Protein 5XC5 (pdb70)

Radius of gyration: 14.69 Å; Cα contacts (8 Å, |Δi|>4): 337; chains: 1; bounding box: 32×35×38 Å

CATH classification: 3.40.50.300

Nearest PDB structures (foldseek):
  5xc5-assembly1_A  TM=1.006E+00  e=1.586E-37  Acanthamoeba polyphaga mimivirus
  5xc3-assembly1_A  TM=9.331E-01  e=1.047E-28  Acanthamoeba polyphaga mimivirus
  6s5f-assembly1_A  TM=9.141E-01  e=2.009E-15  Homo sapiens
  3bc1-assembly2_E  TM=8.758E-01  e=2.737E-16  Mus musculus
  7opq-assembly1_B  TM=8.634E-01  e=1.883E-16  Homo sapiens

Foldseek 3Di:
DAEEEEEFAWPLCLVLLVVLVVDPDADDPDDFAAAWDWDWDWDQAPVRDIDIYIYTYHGRYPVRVVRVLVRLEPHQEYEYGGEQLDVVRVVCSVVVLVSSVVRYDRHQAYEYEHEPPVPPPVNGPDDPVRVVVVCVPRVHHYAYYYSRDSVRSVVVVNVVRNRVVVD

Structure (mmCIF, N/CA/C/O backbone):
data_5XC5
#
_entry.id   5XC5
#
_cell.length_a   32.924
_cell.length_b   53.724
_cell.length_c   96.482
_cell.angle_alpha   90.00
_cell.angle_beta   90.00
_cell.angle_gamma   90.00
#
_symmetry.space_group_name_H-M   'P 21 21 21'
#
loop_
_entity.id
_entity.type
_entity.pdbx_description
1 polymer 'Probable Rab-related GTPase'
2 non-polymer "GUANOSINE-5'-TRIPHOSPHATE"
3 non-polymer 'MAGNESIUM ION'
4 non-polymer 'ACETATE ION'
5 water water
#
loop_
_atom_site.group_PDB
_atom_site.id
_atom_site.type_symbol
_atom_site.label_atom_id
_atom_site.label_alt_id
_atom_site.label_comp_id
_atom_site.label_asym_id
_atom_site.label_entity_id
_atom_site.label_seq_id
_atom_site.pdbx_PDB_ins_code
_atom_site.Cartn_x
_atom_site.Cartn_y
_atom_site.Cartn_z
_atom_site.occupancy
_atom_site.B_iso_or_equiv
_atom_site.auth_seq_id
_atom_site.auth_comp_id
_atom_site.auth_asym_id
_atom_site.auth_atom_id
_atom_site.pdbx_PDB_model_num
ATOM 1 N N . GLY A 1 5 ? 34.131 2.575 -3.316 1.00 22.24 5 GLY A N 1
ATOM 2 C CA . GLY A 1 5 ? 34.713 3.378 -2.251 1.00 19.70 5 GLY A CA 1
ATOM 3 C C . GLY A 1 5 ? 34.748 2.697 -0.893 1.00 17.03 5 GLY A C 1
ATOM 4 O O . GLY A 1 5 ? 34.295 1.565 -0.729 1.00 19.12 5 GLY A O 1
ATOM 5 N N . TYR A 1 6 ? 35.277 3.401 0.103 1.00 14.58 6 TYR A N 1
ATOM 6 C CA . TYR A 1 6 ? 35.458 2.857 1.441 1.00 13.33 6 TYR A CA 1
ATOM 7 C C . TYR A 1 6 ? 34.746 3.757 2.438 1.00 13.29 6 TYR A C 1
ATOM 8 O O . TYR A 1 6 ? 35.139 4.912 2.620 1.00 12.40 6 TYR A O 1
ATOM 17 N N . LYS A 1 7 ? 33.714 3.225 3.096 1.00 12.44 7 LYS A N 1
ATOM 18 C CA . LYS A 1 7 ? 32.923 4.023 4.027 1.00 12.32 7 LYS A CA 1
ATOM 19 C C . LYS A 1 7 ? 33.666 4.199 5.348 1.00 11.13 7 LYS A C 1
ATOM 20 O O . LYS A 1 7 ? 33.971 3.222 6.036 1.00 12.30 7 LYS A O 1
ATOM 26 N N . ILE A 1 8 ? 33.959 5.449 5.685 1.00 10.21 8 ILE A N 1
ATOM 27 C CA . ILE A 1 8 ? 34.615 5.830 6.930 1.00 10.94 8 ILE A CA 1
ATOM 28 C C . ILE A 1 8 ? 33.658 6.743 7.678 1.00 11.30 8 ILE A C 1
ATOM 29 O O . ILE A 1 8 ? 33.148 7.710 7.101 1.00 11.66 8 ILE A O 1
ATOM 34 N N . ILE A 1 9 ? 33.425 6.459 8.960 1.00 9.66 9 ILE A N 1
ATOM 35 C CA . ILE A 1 9 ? 32.628 7.358 9.794 1.00 11.39 9 ILE A CA 1
ATOM 36 C C . ILE A 1 9 ? 33.482 7.917 10.926 1.00 9.97 9 ILE A C 1
ATOM 37 O O . ILE A 1 9 ? 34.388 7.248 11.438 1.00 12.16 9 ILE A O 1
ATOM 42 N N . LEU A 1 10 ? 33.171 9.147 11.331 1.00 8.84 10 LEU A N 1
ATOM 43 C CA . LEU A 1 10 ? 33.731 9.749 12.536 1.00 9.22 10 LEU A CA 1
ATOM 44 C C . LEU A 1 10 ? 32.623 9.821 13.569 1.00 9.42 10 LEU A C 1
ATOM 45 O O . LEU A 1 10 ? 31.557 10.395 13.301 1.00 9.85 10 LEU A O 1
ATOM 50 N N . ILE A 1 11 ? 32.873 9.231 14.740 1.00 8.91 11 ILE A N 1
ATOM 51 C CA . ILE A 1 11 ? 31.943 9.267 15.860 1.00 8.52 11 ILE A CA 1
ATOM 52 C C . ILE A 1 11 ? 32.702 9.687 17.113 1.00 9.00 11 ILE A C 1
ATOM 53 O O . ILE A 1 11 ? 33.929 9.587 17.182 1.00 9.47 11 ILE A O 1
ATOM 58 N N . GLY A 1 12 ? 31.965 10.183 18.090 1.00 7.94 12 GLY A N 1
ATOM 59 C CA . GLY A 1 12 ? 32.545 10.701 19.316 1.00 9.39 12 GLY A CA 1
ATOM 60 C C . GLY A 1 12 ? 31.667 11.799 19.872 1.00 9.13 12 GLY A C 1
ATOM 61 O O . GLY A 1 12 ? 30.778 12.319 19.206 1.00 8.80 12 GLY A O 1
ATOM 62 N N . SER A 1 13 ? 31.913 12.135 21.138 1.00 9.07 13 SER A N 1
ATOM 63 C CA . SER A 1 13 ? 31.013 13.037 21.835 1.00 9.94 13 SER A CA 1
ATOM 64 C C . SER A 1 13 ? 31.136 14.459 21.292 1.00 9.46 13 SER A C 1
ATOM 65 O O . SER A 1 13 ? 32.055 14.794 20.547 1.00 9.45 13 SER A O 1
ATOM 68 N N . SER A 1 14 ? 30.167 15.296 21.649 1.00 9.94 14 SER A N 1
ATOM 69 C CA . SER A 1 14 ? 30.112 16.629 21.063 1.00 11.13 14 SER A CA 1
ATOM 70 C C . SER A 1 14 ? 31.304 17.472 21.505 1.00 10.83 14 SER A C 1
ATOM 71 O O . SER A 1 14 ? 31.725 17.422 22.663 1.00 12.20 14 SER A O 1
ATOM 74 N N . GLY A 1 15 ? 31.865 18.222 20.562 1.00 10.69 15 GLY A N 1
ATOM 75 C CA . GLY A 1 15 ? 32.916 19.165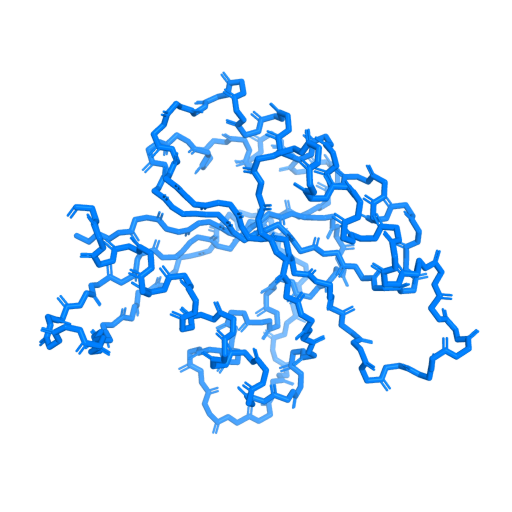 20.858 1.00 11.00 15 GLY A CA 1
ATOM 76 C C . GLY A 1 15 ? 34.322 18.619 20.787 1.00 12.54 15 GLY A C 1
ATOM 77 O O . GLY A 1 15 ? 35.267 19.387 20.981 1.00 12.94 15 GLY A O 1
ATOM 78 N N . VAL A 1 16 ? 34.494 17.329 20.485 1.00 9.83 16 VAL A N 1
ATOM 79 C CA . VAL A 1 16 ? 35.825 16.719 20.526 1.00 9.93 16 VAL A CA 1
ATOM 80 C C . VAL A 1 16 ? 36.684 17.083 19.323 1.00 10.75 16 VAL A C 1
ATOM 81 O O . VAL A 1 16 ? 37.903 16.853 19.364 1.00 10.28 16 VAL A O 1
ATOM 85 N N . GLY A 1 17 ? 36.088 17.623 18.263 1.00 9.87 17 GLY A N 1
ATOM 86 C CA . GLY A 1 17 ? 36.804 18.029 17.079 1.00 9.16 17 GLY A CA 1
ATOM 87 C C . GLY A 1 17 ? 36.650 17.151 15.834 1.00 9.12 17 GLY A C 1
ATOM 88 O O . GLY A 1 17 ? 37.476 17.267 14.926 1.00 8.95 17 GLY A O 1
ATOM 89 N N . LYS A 1 18 ? 35.605 16.313 15.758 1.00 8.96 18 LYS A N 1
ATOM 90 C CA . LYS A 1 18 ? 35.400 15.481 14.572 1.00 8.19 18 LYS A CA 1
ATOM 91 C C . LYS A 1 18 ? 35.315 16.329 13.303 1.00 9.96 18 LYS A C 1
ATOM 92 O O . LYS A 1 18 ? 35.997 16.052 12.309 1.00 8.76 18 LYS A O 1
ATOM 98 N N . SER A 1 19 ? 34.457 17.353 13.306 1.00 9.24 19 SER A N 1
ATOM 99 C CA . SER A 1 19 ? 34.275 18.153 12.098 1.00 10.36 19 SER A CA 1
ATOM 100 C C . SER A 1 19 ? 35.531 18.943 11.758 1.00 10.96 19 SER A C 1
ATOM 101 O O . SER A 1 19 ? 35.875 19.096 10.581 1.00 11.16 19 SER A O 1
ATOM 104 N N . SER A 1 20 ? 36.227 19.444 12.776 1.00 9.05 20 SER A N 1
ATOM 105 C CA . SER A 1 20 ? 37.479 20.159 12.544 1.00 10.64 20 SER A CA 1
ATOM 106 C C . SER A 1 20 ? 38.524 19.258 11.896 1.00 9.73 20 SER A C 1
ATOM 107 O O . SER A 1 20 ? 39.219 19.672 10.958 1.00 11.25 20 SER A O 1
ATOM 110 N N . ILE A 1 21 ? 38.620 18.009 12.360 1.00 9.18 21 ILE A N 1
ATOM 111 C CA . ILE A 1 21 ? 39.529 17.040 11.757 1.00 9.38 21 ILE A CA 1
ATOM 112 C C . ILE A 1 21 ? 39.168 16.790 10.296 1.00 9.78 21 ILE A C 1
ATOM 113 O O . ILE A 1 21 ? 40.032 16.821 9.413 1.00 9.11 21 ILE A O 1
ATOM 118 N N . VAL A 1 22 ? 37.882 16.558 10.013 1.00 11.31 22 VAL A N 1
ATOM 119 C CA . VAL A 1 22 ? 37.500 16.258 8.635 1.00 10.82 22 VAL A CA 1
ATOM 120 C C . VAL A 1 22 ? 37.770 17.443 7.717 1.00 11.68 22 VAL A C 1
ATOM 121 O O . VAL A 1 22 ? 38.273 17.271 6.598 1.00 12.19 22 VAL A O 1
ATOM 128 N N . HIS A 1 23 ? 37.448 18.659 8.169 1.00 11.49 23 HIS A N 1
ATOM 129 C CA . HIS A 1 23 ? 37.693 19.836 7.337 1.00 12.72 23 HIS A CA 1
ATOM 130 C C . HIS A 1 23 ? 39.180 20.003 7.066 1.00 13.77 23 HIS A C 1
ATOM 131 O O . HIS A 1 23 ? 39.580 20.368 5.956 1.00 15.02 23 HIS A O 1
ATOM 138 N N . GLN A 1 24 ? 40.016 19.735 8.071 1.00 12.28 24 GLN A N 1
ATOM 139 C CA . GLN A 1 24 ? 41.455 19.834 7.872 1.00 13.26 24 GLN A CA 1
ATOM 140 C C . GLN A 1 24 ? 41.936 18.808 6.853 1.00 13.49 24 GLN A C 1
ATOM 141 O O . GLN A 1 24 ? 42.749 19.122 5.979 1.00 14.71 24 GLN A O 1
ATOM 147 N N . PHE A 1 25 ? 41.428 17.575 6.935 1.00 1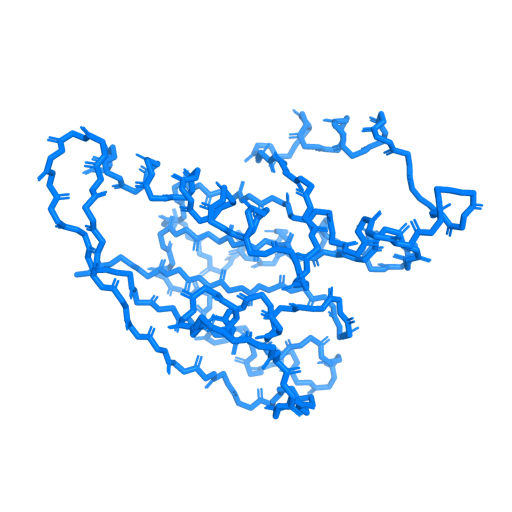1.84 25 PHE A N 1
ATOM 148 C CA . PHE A 1 25 ? 41.784 16.552 5.956 1.00 12.46 25 PHE A CA 1
ATOM 149 C C . PHE A 1 25 ? 41.371 16.963 4.547 1.00 15.23 25 PHE A C 1
ATOM 150 O O . PHE A 1 25 ? 42.092 16.702 3.576 1.00 14.06 25 PHE A O 1
ATOM 158 N N . LEU A 1 26 ? 40.209 17.605 4.414 1.00 15.34 26 LEU A N 1
ATOM 159 C CA . LEU A 1 26 ? 39.720 18.008 3.099 1.00 17.93 26 LEU A CA 1
ATOM 160 C C . LEU A 1 26 ? 40.381 19.283 2.581 1.00 15.60 26 LEU A C 1
ATOM 161 O O . LEU A 1 26 ? 40.579 19.414 1.366 1.00 24.81 26 LEU A O 1
ATOM 166 N N . PHE A 1 27 ? 40.721 20.236 3.453 1.00 17.70 27 PHE A N 1
ATOM 167 C CA . PHE A 1 27 ? 41.142 21.559 3.002 1.00 21.78 27 PHE A CA 1
ATOM 168 C C . PHE A 1 27 ? 42.462 21.973 3.638 1.00 23.90 27 PHE A C 1
ATOM 169 O O . PHE A 1 27 ? 42.726 21.690 4.809 1.00 25.07 27 PHE A O 1
ATOM 177 N N . ASN A 1 28 ? 43.279 22.683 2.873 1.00 27.15 28 ASN A N 1
ATOM 178 C CA . ASN A 1 28 ? 44.631 23.020 3.299 1.00 24.94 28 ASN A CA 1
ATOM 179 C C . ASN A 1 28 ? 44.703 24.503 3.644 1.00 28.31 28 ASN A C 1
ATOM 180 O O . ASN A 1 28 ? 45.328 25.314 2.954 1.00 34.24 28 ASN A O 1
ATOM 185 N N . ARG A 1 29 ? 44.042 24.847 4.745 1.00 30.81 29 ARG A N 1
ATOM 186 C CA . ARG A 1 29 ? 43.991 26.208 5.257 1.00 29.14 29 ARG A CA 1
ATOM 187 C C . ARG A 1 29 ? 43.605 26.125 6.724 1.00 29.37 29 ARG A C 1
ATOM 188 O O . ARG A 1 29 ? 43.323 25.047 7.253 1.00 28.69 29 ARG A O 1
ATOM 196 N N . LYS A 1 30 ? 43.598 27.281 7.381 1.00 30.89 30 LYS A N 1
ATOM 197 C CA . LYS A 1 30 ? 43.062 27.357 8.731 1.00 31.20 30 LYS A CA 1
ATOM 198 C C . LYS A 1 30 ? 41.557 27.095 8.687 1.00 30.88 30 LYS A C 1
ATOM 199 O O . LYS A 1 30 ? 40.859 27.546 7.773 1.00 32.69 30 LYS A O 1
ATOM 205 N N . ILE A 1 31 ? 41.057 26.344 9.669 1.00 29.17 31 ILE A N 1
ATOM 206 C CA . ILE A 1 31 ? 39.649 25.954 9.711 1.00 28.46 31 ILE A CA 1
ATOM 207 C C . ILE A 1 31 ? 38.862 27.006 10.486 1.00 30.96 31 ILE A C 1
ATOM 208 O O . ILE A 1 31 ? 39.347 27.538 11.492 1.00 35.95 31 ILE A O 1
ATOM 213 N N . SER A 1 32 ? 37.647 27.320 10.022 1.00 31.26 32 SER A N 1
ATOM 214 C CA . SER A 1 32 ? 36.915 28.450 10.591 1.00 33.02 32 SER A CA 1
ATOM 215 C C . SER A 1 32 ? 35.391 28.338 10.518 1.00 33.53 32 SER A C 1
ATOM 216 O O . SER A 1 32 ? 34.685 29.039 11.253 1.00 37.89 32 SER A O 1
ATOM 219 N N . ASN A 1 33 ? 34.865 27.482 9.647 1.00 33.70 33 ASN A N 1
ATOM 220 C CA . ASN A 1 33 ? 33.422 27.383 9.417 1.00 32.35 33 ASN A CA 1
ATOM 221 C C . ASN A 1 33 ? 32.878 26.108 10.058 1.00 32.90 33 ASN A C 1
ATOM 222 O O . ASN A 1 33 ? 32.444 25.178 9.368 1.00 34.36 33 ASN A O 1
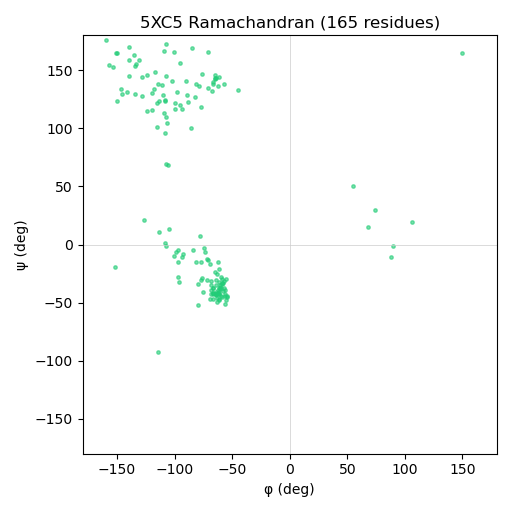ATOM 227 N N . VAL A 1 34 ? 32.881 26.063 11.394 1.00 33.24 34 VAL A N 1
ATOM 228 C CA . VAL A 1 34 ? 32.458 24.865 12.118 1.00 30.48 34 VAL A CA 1
ATOM 229 C C . VAL A 1 34 ? 31.403 25.212 13.163 1.00 26.19 34 VAL A C 1
ATOM 230 O O . VAL A 1 34 ? 31.613 26.098 13.997 1.00 29.38 34 VAL A O 1
ATOM 234 N N . SER A 1 35 ? 30.288 24.491 13.126 1.00 22.37 35 SER A N 1
ATOM 235 C CA . SER A 1 35 ? 29.196 24.548 14.088 1.00 21.44 35 SER A CA 1
ATOM 236 C C . SER A 1 35 ? 28.800 23.118 14.41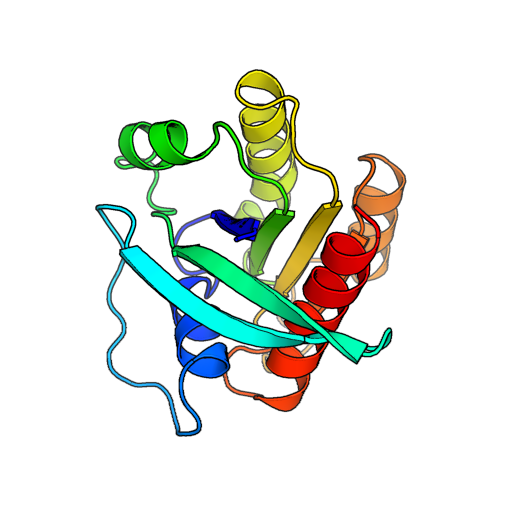4 1.00 16.42 35 SER A C 1
ATOM 237 O O . SER A 1 35 ? 29.161 22.189 13.681 1.00 15.55 35 SER A O 1
ATOM 240 N N . PRO A 1 36 ? 28.066 22.894 15.515 1.00 14.83 36 PRO A N 1
ATOM 241 C CA . PRO A 1 36 ? 27.745 21.515 15.912 1.00 12.69 36 PRO A CA 1
ATOM 242 C C . PRO A 1 36 ? 27.012 20.763 14.810 1.00 12.51 36 PRO A C 1
ATOM 243 O O . PRO A 1 36 ? 26.127 21.293 14.133 1.00 14.83 36 PRO A O 1
ATOM 247 N N . THR A 1 37 ? 27.402 19.514 14.628 1.00 10.93 37 THR A N 1
ATOM 248 C CA . THR A 1 37 ? 26.826 18.684 13.587 1.00 10.89 37 THR A CA 1
ATOM 249 C C . THR A 1 37 ? 25.501 18.100 14.059 1.00 10.37 37 THR A C 1
ATOM 250 O O . THR A 1 37 ? 25.350 17.693 15.217 1.00 10.08 37 THR A O 1
ATOM 254 N N . ILE A 1 38 ? 24.516 18.091 13.162 1.00 10.16 38 ILE A N 1
ATOM 255 C CA . ILE A 1 38 ? 23.222 17.481 13.453 1.00 10.52 38 ILE A CA 1
ATOM 256 C C . ILE A 1 38 ? 23.056 16.279 12.527 1.00 10.96 38 ILE A C 1
ATOM 257 O O . ILE A 1 38 ? 23.515 15.174 12.858 1.00 12.12 38 ILE A O 1
ATOM 262 N N . GLY A 1 39 ? 22.443 16.472 11.370 1.00 11.46 39 GLY A N 1
ATOM 263 C CA . GLY A 1 39 ? 22.475 15.424 10.360 1.00 11.39 39 GLY A CA 1
ATOM 264 C C . GLY A 1 39 ? 23.906 15.152 9.936 1.00 10.49 39 GLY A C 1
ATOM 265 O O . GLY A 1 39 ? 24.724 16.066 9.835 1.00 11.18 39 GLY A O 1
ATOM 266 N N . ALA A 1 40 ? 24.204 13.884 9.656 1.00 11.50 40 ALA A N 1
ATOM 267 C CA . ALA A 1 40 ? 25.560 13.534 9.257 1.00 11.70 40 ALA A CA 1
ATOM 268 C C . ALA A 1 40 ? 25.891 14.195 7.925 1.00 13.12 40 ALA A C 1
ATOM 269 O O . ALA A 1 40 ? 25.030 14.335 7.054 1.00 14.98 40 ALA A O 1
ATOM 271 N N . ALA A 1 41 ? 27.139 14.620 7.778 1.00 11.51 41 ALA A N 1
ATOM 272 C CA . ALA A 1 41 ? 27.584 15.348 6.600 1.00 13.43 41 ALA A CA 1
ATOM 273 C C . ALA A 1 41 ? 28.598 14.505 5.843 1.00 12.63 41 ALA A C 1
ATOM 274 O O . ALA A 1 41 ? 29.483 13.882 6.446 1.00 12.22 41 ALA A O 1
ATOM 276 N N . PHE A 1 42 ? 28.473 14.495 4.523 1.00 12.49 42 PHE A N 1
ATOM 277 C CA . PHE A 1 42 ? 29.256 13.620 3.668 1.00 11.91 42 PHE A CA 1
ATOM 278 C C . PHE A 1 42 ? 30.316 14.394 2.896 1.00 14.31 42 PHE A C 1
ATOM 279 O O . PHE A 1 42 ? 30.096 15.536 2.475 1.00 16.50 42 PHE A O 1
ATOM 287 N N . ALA A 1 43 ? 31.461 13.747 2.687 1.00 12.12 43 ALA A N 1
ATOM 288 C CA . ALA A 1 43 ? 32.470 14.236 1.759 1.00 14.36 43 ALA A CA 1
ATOM 289 C C . ALA A 1 43 ? 33.270 13.042 1.271 1.00 14.29 43 ALA A C 1
ATOM 290 O O . ALA A 1 43 ? 33.392 12.034 1.970 1.00 12.89 43 ALA A O 1
ATOM 292 N N . SER A 1 44 ? 33.823 13.161 0.068 1.00 16.21 44 SER A N 1
ATOM 293 C CA . SER A 1 44 ? 34.645 12.107 -0.502 1.00 17.31 44 SER A CA 1
ATOM 294 C C . SER A 1 44 ? 36.016 12.657 -0.873 1.00 15.26 44 SER A C 1
ATOM 295 O O . SER A 1 44 ? 36.142 13.818 -1.266 1.00 18.95 44 SER A O 1
ATOM 298 N N . LYS A 1 45 ? 37.044 11.819 -0.733 1.00 14.16 45 LYS A N 1
ATOM 299 C CA . LYS A 1 45 ? 38.378 12.188 -1.193 1.00 13.91 45 LYS A CA 1
ATOM 300 C C . LYS A 1 45 ? 39.103 10.953 -1.694 1.00 13.43 45 LYS A C 1
ATOM 301 O O . LYS A 1 45 ? 39.103 9.906 -1.036 1.00 14.14 45 LYS A O 1
ATOM 307 N N . GLN A 1 46 ? 39.733 11.077 -2.856 1.00 15.13 46 GLN A N 1
ATOM 308 C CA . GLN A 1 46 ? 40.513 9.995 -3.433 1.00 14.30 46 GLN A CA 1
ATOM 309 C C . GLN A 1 46 ? 41.982 10.206 -3.114 1.00 12.19 46 GLN A C 1
ATOM 310 O O . GLN A 1 46 ? 42.514 11.307 -3.298 1.00 13.31 46 GLN A O 1
ATOM 316 N N . VAL A 1 47 ? 42.625 9.147 -2.630 1.00 12.18 47 VAL A N 1
ATOM 317 C CA . VAL A 1 47 ? 43.975 9.225 -2.094 1.00 12.54 47 VAL A CA 1
ATOM 318 C C . VAL A 1 47 ? 44.798 8.083 -2.671 1.00 15.27 47 VAL A C 1
ATOM 319 O O . VAL A 1 47 ? 44.272 7.043 -3.070 1.00 16.80 47 VAL A O 1
ATOM 323 N N . ILE A 1 48 ? 46.109 8.279 -2.706 1.00 16.47 48 ILE A N 1
ATOM 324 C CA . ILE A 1 48 ? 47.027 7.231 -3.135 1.00 16.77 48 ILE A CA 1
ATOM 325 C C . ILE A 1 48 ? 47.531 6.502 -1.900 1.00 16.44 48 ILE A C 1
ATOM 326 O O . ILE A 1 48 ? 48.171 7.108 -1.036 1.00 19.99 48 ILE A O 1
ATOM 331 N N . ALA A 1 49 ? 47.272 5.201 -1.824 1.00 16.70 49 ALA A N 1
ATOM 332 C CA . ALA A 1 49 ? 47.756 4.419 -0.699 1.00 18.18 49 ALA A CA 1
ATOM 333 C C . ALA A 1 49 ? 49.187 3.949 -0.954 1.00 22.43 49 ALA A C 1
ATOM 334 O O . ALA A 1 49 ? 49.715 4.039 -2.065 1.00 23.76 49 ALA A O 1
ATOM 336 N N . LYS A 1 50 ? 49.809 3.419 0.099 1.00 24.24 50 LYS A N 1
ATOM 337 C CA . LYS A 1 50 ? 51.214 3.030 0.006 1.00 26.26 50 LYS A CA 1
ATOM 338 C C . LYS A 1 50 ? 51.434 1.901 -0.992 1.00 27.43 50 LYS A C 1
ATOM 339 O O . LYS A 1 50 ? 52.497 1.833 -1.620 1.00 29.76 50 LYS A O 1
ATOM 345 N N . ASN A 1 51 ? 50.452 1.019 -1.170 1.00 25.25 51 ASN A N 1
ATOM 346 C CA . ASN A 1 51 ? 50.587 -0.023 -2.179 1.00 22.84 51 ASN A CA 1
ATOM 347 C C . ASN A 1 51 ? 50.333 0.479 -3.596 1.00 27.63 51 ASN A C 1
ATOM 348 O O . ASN A 1 51 ? 50.279 -0.333 -4.528 1.00 29.53 51 ASN A O 1
ATOM 353 N N . GLY A 1 52 ? 50.166 1.787 -3.779 1.00 22.53 52 GLY A N 1
ATOM 354 C CA . GLY A 1 52 ? 49.981 2.362 -5.092 1.00 24.16 52 GLY A CA 1
ATOM 355 C C . GLY A 1 52 ? 48.548 2.425 -5.580 1.00 23.99 52 GLY A C 1
ATOM 356 O O . GLY A 1 52 ? 48.287 3.079 -6.597 1.00 27.31 52 GLY A O 1
ATOM 357 N N . LYS A 1 53 ? 47.612 1.770 -4.901 1.00 23.70 53 LYS A N 1
ATOM 358 C CA . LYS A 1 53 ? 46.223 1.843 -5.324 1.00 22.43 53 LYS A CA 1
ATOM 359 C C . LYS A 1 53 ? 45.609 3.179 -4.931 1.00 19.90 53 LYS A C 1
ATOM 360 O O . LYS A 1 53 ? 45.958 3.770 -3.903 1.00 18.72 53 LYS A O 1
ATOM 366 N N . THR A 1 54 ? 44.691 3.654 -5.762 1.00 19.08 54 THR A N 1
ATOM 367 C CA . THR A 1 54 ? 43.882 4.808 -5.423 1.00 17.39 54 THR A CA 1
ATOM 368 C C . THR A 1 54 ? 42.639 4.317 -4.697 1.00 20.08 54 THR A C 1
ATOM 369 O O . THR A 1 54 ? 41.959 3.396 -5.165 1.00 21.98 54 THR A O 1
ATOM 373 N N . LEU A 1 55 ? 42.368 4.912 -3.540 1.00 17.13 55 LEU A N 1
ATOM 374 C CA . LEU A 1 55 ? 41.220 4.568 -2.713 1.00 15.48 55 LEU A CA 1
ATOM 375 C C . LEU A 1 55 ? 40.329 5.791 -2.590 1.00 17.35 55 LEU A C 1
ATOM 376 O O . LEU A 1 55 ? 40.813 6.899 -2.334 1.00 17.75 55 LEU A O 1
ATOM 381 N N . LYS A 1 56 ? 39.035 5.586 -2.781 1.00 17.21 56 LYS A N 1
ATOM 382 C CA . LYS A 1 56 ? 38.046 6.622 -2.544 1.00 17.69 56 LYS A CA 1
ATOM 383 C C . LYS A 1 56 ? 37.533 6.467 -1.118 1.00 18.81 56 LYS A C 1
ATOM 384 O O . LYS A 1 56 ? 36.935 5.439 -0.773 1.00 19.36 56 LYS A O 1
ATOM 390 N N . LEU A 1 57 ? 37.782 7.477 -0.291 1.00 15.59 57 LEU A N 1
ATOM 391 C CA . LEU A 1 57 ? 37.237 7.523 1.058 1.00 15.40 57 LEU A CA 1
ATOM 392 C C . LEU A 1 57 ? 35.875 8.200 0.992 1.00 12.67 57 LEU A C 1
ATOM 393 O O . LEU A 1 57 ? 35.767 9.337 0.528 1.00 14.13 57 LEU A O 1
ATOM 398 N N . ASN A 1 58 ? 34.842 7.500 1.462 1.00 12.65 58 ASN A N 1
ATOM 399 C CA . ASN A 1 58 ? 33.482 8.027 1.556 1.00 14.03 58 ASN A CA 1
ATOM 400 C C . ASN A 1 58 ? 33.242 8.287 3.044 1.00 12.27 58 ASN A C 1
ATOM 401 O O . ASN A 1 58 ? 33.038 7.346 3.820 1.00 11.77 58 ASN A O 1
ATOM 406 N N . ILE A 1 59 ? 33.286 9.559 3.438 1.00 11.84 59 ILE A N 1
ATOM 407 C CA . ILE A 1 59 ? 33.418 9.963 4.836 1.00 12.53 59 ILE A CA 1
ATOM 408 C C . ILE A 1 59 ? 32.111 10.577 5.314 1.00 10.93 59 ILE A C 1
ATOM 409 O O . ILE A 1 59 ? 31.589 11.502 4.687 1.00 11.20 59 ILE A O 1
ATOM 414 N N . TRP A 1 60 ? 31.605 10.087 6.446 1.00 10.62 60 TRP A N 1
ATOM 415 C CA . TRP A 1 60 ? 30.435 10.647 7.108 1.00 10.33 60 TRP A CA 1
ATOM 416 C C . TRP A 1 60 ? 30.868 11.208 8.458 1.00 10.85 60 TRP A C 1
ATOM 417 O O . TRP A 1 60 ? 31.420 10.478 9.294 1.00 10.67 60 TRP A O 1
ATOM 428 N N . ASP A 1 61 ? 30.626 12.498 8.656 1.00 10.11 61 ASP A N 1
ATOM 429 C CA . ASP A 1 61 ? 30.918 13.214 9.891 1.00 9.71 61 ASP A CA 1
ATOM 430 C C . ASP A 1 61 ? 29.611 13.311 10.674 1.00 10.85 61 ASP A C 1
ATOM 431 O O . ASP A 1 61 ? 28.648 13.913 10.193 1.00 12.09 61 ASP A O 1
ATOM 436 N N . THR A 1 62 ? 29.557 12.694 11.853 1.00 9.37 62 THR A N 1
ATOM 437 C CA . THR A 1 62 ? 28.291 12.508 12.561 1.00 8.98 62 THR A CA 1
ATOM 438 C C . THR A 1 62 ? 28.198 13.397 13.796 1.00 10.17 62 THR A C 1
ATOM 439 O O . THR A 1 62 ? 29.183 13.966 14.265 1.00 9.26 62 THR A O 1
ATOM 443 N N . ALA A 1 63 ? 26.983 13.488 14.331 1.00 8.83 63 ALA A N 1
ATOM 444 C CA . ALA A 1 63 ? 26.710 14.292 15.517 1.00 9.32 63 ALA A CA 1
ATOM 445 C C . ALA A 1 63 ? 27.151 13.582 16.793 1.00 9.93 63 ALA A C 1
ATOM 446 O O . ALA A 1 63 ? 26.866 12.395 16.998 1.00 10.70 63 ALA A O 1
ATOM 448 N N . GLY A 1 64 ? 27.794 14.345 17.680 1.00 9.94 64 GLY A N 1
ATOM 449 C CA . GLY A 1 64 ? 28.105 13.884 19.018 1.00 10.70 64 GLY A CA 1
ATOM 450 C C . GLY A 1 64 ? 27.124 14.313 20.095 1.00 10.25 64 GLY A C 1
ATOM 451 O O . GLY A 1 64 ? 27.139 13.745 21.190 1.00 11.08 64 GLY A O 1
ATOM 452 N N . LEU A 1 65 ? 26.267 15.295 19.810 1.00 11.08 65 LEU A N 1
ATOM 453 C CA . LEU A 1 65 ? 25.293 15.737 20.803 1.00 10.56 65 LEU A CA 1
ATOM 454 C C . LEU A 1 65 ? 24.341 14.604 21.150 1.00 10.72 65 LEU A C 1
ATOM 455 O O . LEU A 1 65 ? 23.845 13.891 20.274 1.00 9.21 65 LEU A O 1
ATOM 460 N N . GLU A 1 66 ? 24.064 14.456 22.442 1.00 11.34 66 GLU A N 1
ATOM 461 C CA . GLU A 1 66 ? 23.332 13.286 22.902 1.00 11.46 66 GLU A CA 1
ATOM 462 C C . GLU A 1 66 ? 21.947 13.210 22.282 1.00 11.22 66 GLU A C 1
ATOM 463 O O . GLU A 1 66 ? 21.474 12.119 21.949 1.00 11.68 66 GLU A O 1
ATOM 469 N N . ARG A 1 67 ? 21.287 14.357 22.101 1.00 9.74 67 ARG A N 1
ATOM 470 C CA . ARG A 1 67 ? 19.922 14.316 21.587 1.00 10.03 67 ARG A CA 1
ATOM 471 C C . ARG A 1 67 ? 19.853 13.905 20.120 1.00 9.24 67 ARG A C 1
ATOM 472 O O . ARG A 1 67 ? 18.771 13.548 19.643 1.00 9.88 67 ARG A O 1
ATOM 480 N N . PHE A 1 68 ? 20.984 13.906 19.413 1.00 9.87 68 PHE A N 1
ATOM 481 C CA . PHE A 1 68 ? 21.046 13.525 18.009 1.00 11.10 68 PHE A CA 1
ATOM 482 C C . PHE A 1 68 ? 21.658 12.144 17.804 1.00 10.65 68 PHE A C 1
ATOM 483 O O . PHE A 1 68 ? 21.968 11.764 16.668 1.00 9.73 68 PHE A O 1
ATOM 491 N N . ARG A 1 69 ? 21.794 11.356 18.876 1.00 10.32 69 ARG A N 1
ATOM 492 C CA . ARG A 1 69 ? 22.356 10.019 18.716 1.00 11.42 69 ARG A CA 1
ATOM 493 C C . ARG A 1 69 ? 21.499 9.161 17.808 1.00 10.90 69 ARG A C 1
ATOM 494 O O . ARG A 1 69 ? 22.034 8.321 17.078 1.00 10.73 69 ARG A O 1
ATOM 502 N N . SER A 1 70 ? 20.178 9.368 17.811 1.00 10.21 70 SER A N 1
ATOM 503 C CA . SER A 1 70 ? 19.344 8.523 16.965 1.00 11.66 70 SER A CA 1
ATOM 504 C C . SER A 1 70 ? 19.501 8.845 15.487 1.00 10.57 70 SER A C 1
ATOM 505 O O . SER A 1 70 ? 19.052 8.052 14.657 1.00 10.65 70 SER A O 1
ATOM 508 N N . ILE A 1 71 ? 20.133 9.971 15.143 1.00 9.09 71 ILE A N 1
ATOM 509 C CA . ILE A 1 71 ? 20.575 10.209 13.771 1.00 9.41 71 ILE A CA 1
ATOM 510 C C . ILE A 1 71 ? 21.876 9.475 13.504 1.00 9.16 71 ILE A C 1
ATOM 511 O O . ILE A 1 71 ? 22.004 8.732 12.524 1.00 9.48 71 ILE A O 1
ATOM 516 N N . THR A 1 72 ? 22.860 9.676 14.376 1.00 8.53 72 THR A N 1
ATOM 517 C CA . THR A 1 72 ? 24.185 9.102 14.182 1.00 9.24 72 THR A CA 1
ATOM 518 C C . THR A 1 72 ? 24.126 7.589 14.053 1.00 10.07 72 THR A C 1
ATOM 519 O O . THR A 1 72 ? 24.855 7.002 13.244 1.00 10.92 72 THR A O 1
ATOM 523 N N . LYS A 1 73 ? 23.239 6.949 14.817 1.00 10.73 73 LYS A N 1
ATOM 524 C CA . LYS A 1 73 ? 23.099 5.500 14.791 1.00 13.17 73 LYS A CA 1
ATOM 525 C C . LYS A 1 73 ? 22.792 4.986 13.389 1.00 13.10 73 LYS A C 1
ATOM 526 O O . LYS A 1 73 ? 23.212 3.882 13.033 1.00 14.78 73 LYS A O 1
ATOM 532 N N . MET A 1 74 ? 22.088 5.775 12.576 1.00 11.09 74 MET A N 1
ATOM 533 C CA . MET A 1 74 ? 21.688 5.327 11.243 1.00 10.83 74 MET A CA 1
ATOM 534 C C . MET A 1 74 ? 22.838 5.303 10.255 1.00 14.46 74 MET A C 1
ATOM 535 O O . MET A 1 74 ? 22.639 4.866 9.114 1.00 17.63 74 MET A O 1
ATOM 540 N N . TYR A 1 75 ? 24.030 5.735 10.660 1.00 12.20 75 TYR A N 1
ATOM 541 C CA . TYR A 1 75 ? 25.194 5.774 9.789 1.00 13.46 75 TYR A CA 1
ATOM 542 C C . TYR A 1 75 ? 26.219 4.699 10.116 1.00 14.11 75 TYR A C 1
ATOM 543 O O . TYR A 1 75 ? 27.233 4.596 9.413 1.00 15.07 75 TYR A O 1
ATOM 552 N N . TYR A 1 76 ? 25.969 3.878 11.142 1.00 13.12 76 TYR A N 1
ATOM 553 C CA . TYR A 1 76 ? 26.916 2.832 11.521 1.00 14.31 76 TYR A CA 1
ATOM 554 C C . TYR A 1 76 ? 27.037 1.763 10.445 1.00 16.81 76 TYR A C 1
ATOM 555 O O . TYR A 1 76 ? 28.137 1.266 10.177 1.00 14.63 76 TYR A O 1
ATOM 564 N N . THR A 1 77 ? 25.913 1.358 9.859 1.00 17.59 77 THR A N 1
ATOM 565 C CA . THR A 1 77 ? 25.891 0.135 9.070 1.00 18.35 77 THR A CA 1
ATOM 566 C C . THR A 1 77 ? 26.787 0.268 7.843 1.00 16.98 77 THR A C 1
ATOM 567 O O . THR A 1 77 ? 26.902 1.342 7.246 1.00 17.46 77 THR A O 1
ATOM 571 N N . ASN A 1 78 ? 27.454 -0.832 7.494 1.00 16.87 78 ASN A N 1
ATOM 572 C CA . ASN A 1 78 ? 28.324 -0.945 6.326 1.00 17.20 78 ASN A CA 1
ATOM 573 C C . ASN A 1 78 ? 29.591 -0.108 6.426 1.00 17.73 78 ASN A C 1
ATOM 574 O O . ASN A 1 78 ? 30.268 0.101 5.412 1.00 17.42 78 ASN A O 1
ATOM 579 N N . SER A 1 79 ? 29.938 0.380 7.614 1.00 14.66 79 SER A N 1
ATOM 580 C CA . SER A 1 79 ? 31.186 1.112 7.769 1.00 14.63 79 SER A CA 1
ATOM 581 C C . SER A 1 79 ? 32.353 0.146 7.650 1.00 15.91 79 SER A C 1
ATOM 582 O O . SER A 1 79 ? 32.329 -0.943 8.232 1.00 18.43 79 SER A O 1
ATOM 585 N N . LEU A 1 80 ? 33.376 0.536 6.891 1.00 13.07 80 LEU A N 1
ATOM 586 C CA . LEU A 1 80 ? 34.611 -0.230 6.823 1.00 12.71 80 LEU A CA 1
ATOM 587 C C . LEU A 1 80 ? 35.684 0.290 7.770 1.00 13.18 80 LEU A C 1
ATOM 588 O O . LEU A 1 80 ? 36.472 -0.498 8.295 1.00 13.80 80 LEU A O 1
ATOM 593 N N . GLY A 1 81 ? 35.717 1.593 8.013 1.00 11.06 81 GLY A N 1
ATOM 594 C CA . GLY A 1 81 ? 36.633 2.160 8.981 1.00 11.32 81 GLY A CA 1
ATOM 595 C C . GLY A 1 81 ? 35.889 3.151 9.854 1.00 10.46 81 GLY A C 1
ATOM 596 O O . GLY A 1 81 ? 34.891 3.742 9.446 1.00 11.04 81 GLY A O 1
ATOM 597 N N . CYS A 1 82 ? 36.391 3.324 11.065 1.00 10.10 82 CYS A N 1
ATOM 598 C CA . CYS A 1 82 ? 35.773 4.263 11.990 1.00 9.67 82 CYS A CA 1
ATOM 599 C C . CYS A 1 82 ? 36.856 4.984 12.770 1.00 10.18 82 CYS A C 1
ATOM 600 O O . CYS A 1 82 ? 37.759 4.347 13.325 1.00 10.22 82 CYS A O 1
ATOM 603 N N . LEU A 1 83 ? 36.740 6.308 12.829 1.00 9.06 83 LEU A N 1
ATOM 604 C CA . LEU A 1 83 ? 37.526 7.133 13.732 1.00 9.51 83 LEU A CA 1
ATOM 605 C C . LEU A 1 83 ? 36.643 7.459 14.930 1.00 8.73 83 LEU A C 1
ATOM 606 O O . LEU A 1 83 ? 35.561 8.036 14.762 1.00 9.46 83 LEU A O 1
ATOM 611 N N . VAL A 1 84 ? 37.087 7.080 16.131 1.00 7.93 84 VAL A N 1
ATOM 612 C CA . VAL A 1 84 ? 36.377 7.422 17.362 1.00 8.06 84 VAL A CA 1
ATOM 613 C C . VAL A 1 84 ? 37.193 8.490 18.077 1.00 9.21 84 VAL A C 1
ATOM 614 O O . VAL A 1 84 ? 38.278 8.210 18.595 1.00 9.59 84 VAL A O 1
ATOM 618 N N . VAL A 1 85 ? 36.673 9.717 18.109 1.00 8.36 85 VAL A N 1
ATOM 619 C CA . VAL A 1 85 ? 37.431 10.881 18.550 1.00 8.75 85 VAL A CA 1
ATOM 620 C C . VAL A 1 85 ? 37.034 11.253 19.972 1.00 9.22 85 VAL A C 1
ATOM 621 O O . VAL A 1 85 ? 35.855 11.183 20.340 1.00 7.42 85 VAL A O 1
ATOM 625 N N . PHE A 1 86 ? 38.025 11.645 20.775 1.00 7.69 86 PHE A N 1
ATOM 626 C CA . PHE A 1 86 ? 37.762 12.257 22.074 1.00 9.22 86 PHE A CA 1
ATOM 627 C C . PHE A 1 86 ? 38.736 13.411 22.294 1.00 8.53 86 PHE A C 1
ATOM 628 O O . PHE A 1 86 ? 39.698 13.598 21.550 1.00 9.02 86 PHE A O 1
ATOM 636 N N . ASP A 1 87 ? 38.476 14.183 23.344 1.00 9.45 87 ASP A N 1
ATOM 637 C CA . ASP A 1 87 ? 39.249 15.379 23.688 1.00 10.17 87 ASP A CA 1
ATOM 638 C C . ASP A 1 87 ? 40.058 15.029 24.931 1.00 9.21 87 ASP A C 1
ATOM 639 O O . ASP A 1 87 ? 39.483 14.606 25.938 1.00 9.51 87 ASP A O 1
ATOM 644 N N . VAL A 1 88 ? 41.384 15.186 24.851 1.00 8.49 88 VAL A N 1
ATOM 645 C CA . VAL A 1 88 ? 42.259 14.773 25.952 1.00 10.48 88 VAL A CA 1
ATOM 646 C C . VAL A 1 88 ? 41.987 15.522 27.251 1.00 10.61 88 VAL A C 1
ATOM 647 O O . VAL A 1 88 ? 42.375 15.037 28.321 1.00 11.31 88 VAL A O 1
ATOM 651 N N . THR A 1 89 ? 41.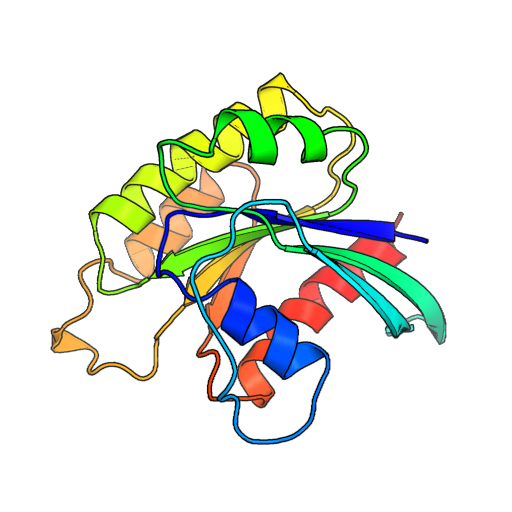350 16.696 27.191 1.00 11.23 89 THR A N 1
ATOM 652 C CA . THR A 1 89 ? 40.991 17.431 28.405 1.00 11.85 89 THR A CA 1
ATOM 653 C C . THR A 1 89 ? 39.591 17.112 28.902 1.00 12.23 89 THR A C 1
ATOM 654 O O . THR A 1 89 ? 39.211 17.596 29.971 1.00 13.83 89 THR A O 1
ATOM 658 N N . ASP A 1 90 ? 38.808 16.366 28.139 1.00 11.71 90 ASP A N 1
ATOM 659 C CA . ASP A 1 90 ? 37.393 16.124 28.416 1.00 12.37 90 ASP A CA 1
ATOM 660 C C . ASP A 1 90 ? 37.293 14.667 28.861 1.00 13.92 90 ASP A C 1
ATOM 661 O O . ASP A 1 90 ? 37.198 13.755 28.033 1.00 13.03 90 ASP A O 1
ATOM 666 N N . ARG A 1 91 ? 37.305 14.456 30.178 1.00 15.44 91 ARG A N 1
ATOM 667 C CA . ARG A 1 91 ? 37.334 13.102 30.716 1.00 14.00 91 ARG A CA 1
ATOM 668 C C . ARG A 1 91 ? 36.099 12.305 30.310 1.00 15.60 91 ARG A C 1
ATOM 669 O O . ARG A 1 91 ? 36.200 11.123 29.961 1.00 13.31 91 ARG A O 1
ATOM 677 N N . GLU A 1 92 ? 34.922 12.927 30.371 1.00 13.60 92 GLU A N 1
ATOM 678 C CA . GLU A 1 92 ? 33.708 12.234 29.961 1.00 13.39 92 GLU A CA 1
ATOM 679 C C . GLU A 1 92 ? 33.790 11.802 28.501 1.00 12.18 92 GLU A C 1
ATOM 680 O O . GLU A 1 92 ? 33.324 10.716 28.143 1.00 12.56 92 GLU A O 1
ATOM 686 N N . SER A 1 93 ? 34.391 12.632 27.639 1.00 11.77 93 SER A N 1
ATOM 687 C CA . SER A 1 93 ? 34.499 12.253 26.233 1.00 11.07 93 SER A CA 1
ATOM 688 C C . SER A 1 93 ? 35.359 11.005 26.064 1.00 10.62 93 SER A C 1
ATOM 689 O O . SER A 1 93 ? 35.085 10.165 25.191 1.00 9.85 93 SER A O 1
ATOM 692 N N . PHE A 1 94 ? 36.392 10.857 26.896 1.00 10.78 94 PHE A N 1
ATOM 693 C CA . PHE A 1 94 ? 37.183 9.630 26.871 1.00 10.96 94 PHE A CA 1
ATOM 694 C C . PHE A 1 94 ? 36.384 8.442 27.402 1.00 11.88 94 PHE A C 1
ATOM 695 O O . PHE A 1 94 ? 36.380 7.367 26.796 1.00 10.49 94 PHE A O 1
ATOM 703 N N . ASP A 1 95 ? 35.704 8.608 28.539 1.00 11.98 95 ASP A N 1
ATOM 704 C CA . ASP A 1 95 ? 34.890 7.509 29.042 1.00 12.11 95 ASP A CA 1
ATOM 705 C C . ASP A 1 95 ? 33.829 7.094 28.026 1.00 13.15 95 ASP A C 1
ATOM 706 O O . ASP A 1 95 ? 33.501 5.905 27.919 1.00 13.43 95 ASP A O 1
ATOM 711 N N . ASP A 1 96 ? 33.318 8.052 27.242 1.00 10.39 96 ASP A N 1
ATOM 712 C CA . ASP A 1 96 ? 32.324 7.767 26.212 1.00 11.99 96 ASP A CA 1
ATOM 713 C C . ASP A 1 96 ? 32.859 6.876 25.088 1.00 11.62 96 ASP A C 1
ATOM 714 O O . ASP A 1 96 ? 32.058 6.229 24.406 1.00 11.75 96 ASP A O 1
ATOM 719 N N . VAL A 1 97 ? 34.183 6.843 24.863 1.00 10.11 97 VAL A N 1
ATOM 720 C CA . VAL A 1 97 ? 34.741 6.065 23.754 1.00 10.75 97 VAL A CA 1
ATOM 721 C C . VAL A 1 97 ? 34.309 4.606 23.841 1.00 10.70 97 VAL A C 1
ATOM 722 O O . VAL A 1 97 ? 33.958 3.989 22.825 1.00 10.82 97 VAL A O 1
ATOM 726 N N . TYR A 1 98 ? 34.327 4.028 25.051 1.00 11.59 98 TYR A N 1
ATOM 727 C CA . TYR A 1 98 ? 33.899 2.642 25.192 1.00 12.78 98 TYR A CA 1
ATOM 728 C C . TYR A 1 98 ? 32.510 2.435 24.615 1.00 12.60 98 TYR A C 1
ATOM 729 O O . TYR A 1 98 ? 32.260 1.444 23.921 1.00 13.02 98 TYR A O 1
ATOM 738 N N . TYR A 1 99 ? 31.589 3.352 24.909 1.00 12.29 99 TYR A N 1
ATOM 739 C CA . TYR A 1 99 ? 30.201 3.163 24.511 1.00 11.25 99 TYR A CA 1
ATOM 740 C C . TYR A 1 99 ? 29.987 3.448 23.039 1.00 12.44 99 TYR A C 1
ATOM 741 O O . TYR A 1 99 ? 29.145 2.804 22.401 1.00 13.06 99 TYR A O 1
ATOM 750 N N . TRP A 1 100 ? 30.769 4.364 22.468 1.00 11.39 100 TRP A N 1
ATOM 751 C CA . TRP A 1 100 ? 30.719 4.573 21.025 1.00 11.65 100 TRP A CA 1
ATOM 752 C C . TRP A 1 100 ? 31.116 3.306 20.279 1.00 11.36 100 TRP A C 1
ATOM 753 O O . TRP A 1 100 ? 30.449 2.899 19.318 1.00 12.51 100 TRP A O 1
ATOM 764 N N . ILE A 1 101 ? 32.218 2.676 20.706 1.00 10.69 101 ILE A N 1
ATOM 765 C CA . ILE A 1 101 ? 32.687 1.459 20.049 1.00 11.72 101 ILE A CA 1
ATOM 766 C C . ILE A 1 101 ? 31.697 0.325 20.269 1.00 11.47 101 ILE A C 1
ATOM 767 O O . ILE A 1 101 ? 31.376 -0.427 19.340 1.00 12.11 101 ILE A O 1
ATOM 772 N N . ASN A 1 102 ? 31.176 0.212 21.489 1.00 12.33 102 ASN A N 1
ATOM 773 C CA . ASN A 1 102 ? 30.189 -0.820 21.786 1.00 12.93 102 ASN A CA 1
ATOM 774 C C . ASN A 1 102 ? 28.963 -0.672 20.899 1.00 13.02 102 ASN A C 1
ATOM 775 O O . ASN A 1 102 ? 28.469 -1.655 20.336 1.00 12.95 102 ASN A O 1
ATOM 780 N N . ASP A 1 103 ? 28.472 0.558 20.745 1.00 12.92 103 ASP A N 1
ATOM 781 C CA . ASP A 1 103 ? 27.274 0.799 19.948 1.00 13.36 103 ASP A CA 1
ATOM 782 C C . ASP A 1 103 ? 27.526 0.540 18.472 1.00 12.73 103 ASP A C 1
ATOM 783 O O . ASP A 1 103 ? 26.676 -0.035 17.783 1.00 13.59 103 ASP A O 1
ATOM 791 N N . LEU A 1 104 ? 28.669 0.992 17.956 1.00 12.37 104 LEU A N 1
ATOM 792 C CA . LEU A 1 104 ? 29.024 0.675 16.580 1.00 11.96 104 LEU A CA 1
ATOM 793 C C . LEU A 1 104 ? 28.993 -0.831 16.353 1.00 12.86 104 LEU A C 1
ATOM 794 O O . LEU A 1 104 ? 28.445 -1.307 15.355 1.00 12.42 104 LEU A O 1
ATOM 799 N N . ARG A 1 105 ? 29.561 -1.599 17.282 1.00 12.31 105 ARG A N 1
ATOM 800 C CA . ARG A 1 105 ? 29.673 -3.038 17.061 1.00 11.17 105 ARG A CA 1
ATOM 801 C C . ARG A 1 105 ? 28.332 -3.758 17.162 1.00 12.55 105 ARG A C 1
ATOM 802 O O . ARG A 1 105 ? 28.127 -4.760 16.472 1.00 14.50 105 ARG A O 1
ATOM 810 N N . ILE A 1 106 ? 27.409 -3.253 17.982 1.00 13.78 106 ILE A N 1
ATOM 811 C CA . ILE A 1 106 ? 26.048 -3.791 18.013 1.00 13.22 106 ILE A CA 1
ATOM 812 C C . ILE A 1 106 ? 25.378 -3.638 16.657 1.00 16.88 106 ILE A C 1
ATOM 813 O O . ILE A 1 106 ? 24.615 -4.508 16.220 1.00 17.50 106 ILE A O 1
ATOM 818 N N . ASN A 1 107 ? 25.646 -2.535 15.970 1.00 13.71 107 ASN A N 1
ATOM 819 C CA . ASN A 1 107 ? 24.916 -2.189 14.761 1.00 15.20 107 ASN A CA 1
ATOM 820 C C . ASN A 1 107 ? 25.660 -2.513 13.476 1.00 16.83 107 ASN A C 1
ATOM 821 O O . ASN A 1 107 ? 25.060 -2.440 12.400 1.00 20.95 107 ASN A O 1
ATOM 826 N N . CYS A 1 108 ? 26.935 -2.867 13.551 1.00 15.29 108 CYS A N 1
ATOM 827 C CA . CYS A 1 108 ? 27.743 -3.028 12.357 1.00 19.23 108 CYS A CA 1
ATOM 828 C C . CYS A 1 108 ? 28.726 -4.154 12.604 1.00 15.90 108 CYS A C 1
ATOM 829 O O . CYS A 1 108 ? 29.424 -4.161 13.622 1.00 17.09 108 CYS A O 1
ATOM 832 N N . HIS A 1 109 ? 28.775 -5.104 11.675 1.00 16.99 109 HIS A N 1
ATOM 833 C CA . HIS A 1 109 ? 29.724 -6.203 11.738 1.00 18.69 109 HIS A CA 1
ATOM 834 C C . HIS A 1 109 ? 30.825 -6.083 10.694 1.00 19.62 109 HIS A C 1
ATOM 835 O O . HIS A 1 109 ? 31.693 -6.957 10.630 1.00 22.88 109 HIS A O 1
ATOM 837 N N . THR A 1 110 ? 30.821 -5.017 9.889 1.00 21.52 110 THR A N 1
ATOM 838 C CA . THR A 1 110 ? 31.688 -4.900 8.724 1.00 19.57 110 THR A CA 1
ATOM 839 C C . THR A 1 110 ? 32.945 -4.073 8.973 1.00 19.50 110 THR A C 1
ATOM 840 O O . THR A 1 110 ? 33.798 -3.996 8.084 1.00 21.27 110 THR A O 1
ATOM 844 N N . THR A 1 111 ? 33.086 -3.447 10.135 1.00 18.75 111 THR A N 1
ATOM 845 C CA . THR A 1 111 ? 34.225 -2.564 10.343 1.00 17.86 111 THR A CA 1
ATOM 846 C C . THR A 1 111 ? 35.506 -3.386 10.381 1.00 18.75 111 THR A C 1
ATOM 847 O O . THR A 1 111 ? 35.577 -4.414 11.058 1.00 23.97 111 THR A O 1
ATOM 851 N N . TYR A 1 112 ? 36.511 -2.942 9.634 1.00 15.64 112 TYR A N 1
ATOM 852 C CA . TYR A 1 112 ? 37.807 -3.599 9.597 1.00 16.36 112 TYR A CA 1
ATOM 853 C C . TYR A 1 112 ? 38.826 -2.952 10.522 1.00 15.45 112 TYR A C 1
ATOM 854 O O . TYR A 1 112 ? 39.737 -3.631 11.002 1.00 18.00 112 TYR A O 1
ATOM 863 N N . TYR A 1 113 ? 38.691 -1.656 10.782 1.00 12.60 113 TYR A N 1
ATOM 864 C CA . TYR A 1 113 ? 39.692 -0.924 11.545 1.00 13.43 113 TYR A CA 1
ATOM 865 C C . TYR A 1 113 ? 38.982 0.190 12.291 1.00 11.12 113 TYR A C 1
ATOM 866 O O . TYR A 1 113 ? 38.295 1.018 11.672 1.00 11.69 113 TYR A O 1
ATOM 875 N N . ILE A 1 114 ? 39.144 0.195 13.611 1.00 10.62 114 ILE A N 1
ATOM 876 C CA . ILE A 1 114 ? 38.651 1.255 14.482 1.00 9.55 114 ILE A CA 1
ATOM 877 C C . ILE A 1 114 ? 39.876 1.949 15.052 1.00 9.70 114 ILE A C 1
ATOM 878 O O . ILE A 1 114 ? 40.739 1.294 15.646 1.00 10.00 114 ILE A O 1
ATOM 883 N N . LEU A 1 115 ? 39.964 3.265 14.844 1.00 9.80 115 LEU A N 1
ATOM 884 C CA . LEU A 1 115 ? 41.091 4.074 15.292 1.00 9.15 115 LEU A CA 1
ATOM 885 C C . LEU A 1 115 ? 40.574 5.135 16.254 1.00 7.68 115 LEU A C 1
ATOM 886 O O . LEU A 1 115 ? 39.761 5.980 15.870 1.00 8.49 115 LEU A O 1
ATOM 891 N N . VAL A 1 116 ? 41.015 5.054 17.511 1.00 7.98 116 VAL A N 1
ATOM 892 C CA . VAL A 1 116 ? 40.679 6.049 18.528 1.00 8.12 116 VAL A CA 1
ATOM 893 C C . VAL A 1 116 ? 41.621 7.234 18.366 1.00 8.35 116 VAL A C 1
ATOM 894 O O . VAL A 1 116 ? 42.844 7.068 18.348 1.00 9.49 116 VAL A O 1
ATOM 898 N N . VAL A 1 117 ? 41.054 8.433 18.258 1.00 8.42 117 VAL A N 1
ATOM 899 C CA . VAL A 1 117 ? 41.829 9.649 18.050 1.00 7.07 117 VAL A CA 1
ATOM 900 C C . VAL A 1 117 ? 41.780 10.458 19.335 1.00 8.57 117 VAL A C 1
ATOM 901 O O . VAL A 1 117 ? 40.720 10.972 19.716 1.00 8.37 117 VAL A O 1
ATOM 905 N N . ALA A 1 118 ? 42.931 10.588 19.988 1.00 8.26 118 ALA A N 1
ATOM 906 C CA . ALA A 1 118 ? 43.084 11.444 21.159 1.00 6.98 118 ALA A CA 1
ATOM 907 C C . ALA A 1 118 ? 43.392 12.841 20.633 1.00 9.36 118 ALA A C 1
ATOM 908 O O . ALA A 1 118 ? 44.524 13.133 20.230 1.00 9.17 118 ALA A O 1
ATOM 910 N N . ASN A 1 119 ? 42.375 13.697 20.601 1.00 8.04 119 ASN A N 1
ATOM 911 C CA . ASN A 1 119 ? 42.457 14.990 19.942 1.00 8.95 119 ASN A CA 1
ATOM 912 C C . ASN A 1 119 ? 42.696 16.112 20.947 1.00 7.78 119 ASN A C 1
ATOM 913 O O . ASN A 1 119 ? 42.532 15.961 22.164 1.00 8.71 119 ASN A O 1
ATOM 918 N N . LYS A 1 120 ? 43.080 17.263 20.393 1.00 8.65 120 LYS A N 1
ATOM 919 C CA . LYS A 1 120 ? 43.372 18.504 21.122 1.00 9.24 120 LYS A CA 1
ATOM 920 C C . LYS A 1 120 ? 44.696 18.446 21.875 1.00 9.46 120 LYS A C 1
ATOM 921 O O . LYS A 1 120 ? 44.866 19.109 22.904 1.00 9.49 120 LYS A O 1
ATOM 927 N N . ILE A 1 121 ? 45.657 17.678 21.352 1.00 9.20 121 ILE A N 1
ATOM 928 C CA . ILE A 1 121 ? 46.956 17.551 22.010 1.00 9.31 121 ILE A CA 1
ATOM 929 C C . ILE A 1 121 ? 47.718 18.867 22.096 1.00 9.73 121 ILE A C 1
ATOM 930 O O . ILE A 1 121 ? 48.696 18.949 22.843 1.00 10.46 121 ILE A O 1
ATOM 935 N N . ASP A 1 122 ? 47.309 19.888 21.339 1.00 10.63 122 ASP A N 1
ATOM 936 C CA . ASP A 1 122 ? 47.932 21.202 21.440 1.00 11.23 122 ASP A CA 1
ATOM 937 C C . ASP A 1 122 ? 47.729 21.822 22.811 1.00 12.51 122 ASP A C 1
ATOM 938 O O . ASP A 1 122 ? 48.536 22.660 23.223 1.00 13.04 122 ASP A O 1
ATOM 943 N N . ILE A 1 123 ? 46.671 21.431 23.527 1.00 10.81 123 ILE A N 1
ATOM 944 C CA . ILE A 1 123 ? 46.417 21.977 24.853 1.00 11.66 123 ILE A CA 1
ATOM 945 C C . ILE A 1 123 ? 47.537 21.553 25.794 1.00 11.88 123 ILE A C 1
ATOM 946 O O . ILE A 1 123 ? 48.055 20.433 25.707 1.00 11.66 123 ILE A O 1
ATOM 951 N N . ASP A 1 124 ? 47.929 22.462 26.684 1.00 14.68 124 ASP A N 1
ATOM 952 C CA . ASP A 1 124 ? 48.973 22.207 27.665 1.00 12.58 124 ASP A CA 1
ATOM 953 C C . ASP A 1 124 ? 48.780 20.848 28.321 1.00 13.34 124 ASP A C 1
ATOM 954 O O . ASP A 1 124 ? 47.683 20.505 28.758 1.00 12.87 124 ASP A O 1
ATOM 962 N N . LYS A 1 125 ? 49.874 20.088 28.395 1.00 12.99 125 LYS A N 1
ATOM 963 C CA . LYS A 1 125 ? 49.830 18.727 28.907 1.00 13.29 125 LYS A CA 1
ATOM 964 C C . LYS A 1 125 ? 49.285 18.663 30.330 1.00 12.72 125 LYS A C 1
ATOM 965 O O . LYS A 1 125 ? 48.621 17.690 30.691 1.00 14.82 125 LYS A O 1
ATOM 971 N N . ASN A 1 126 ? 49.543 19.681 31.157 1.00 15.10 126 ASN A N 1
ATOM 972 C CA . ASN A 1 126 ? 49.043 19.580 32.524 1.00 17.60 126 ASN A CA 1
ATOM 973 C C . ASN A 1 126 ? 47.533 19.780 32.625 1.00 16.56 126 ASN A C 1
ATOM 974 O O . ASN A 1 126 ? 46.974 19.594 33.708 1.00 16.71 126 ASN A O 1
ATOM 979 N N . ASN A 1 127 ? 46.865 20.145 31.530 1.00 13.31 127 ASN A N 1
ATOM 980 C CA . ASN A 1 127 ? 45.412 20.207 31.500 1.00 13.61 127 ASN A CA 1
ATOM 981 C C . ASN A 1 127 ? 44.768 18.961 30.919 1.00 14.19 127 ASN A C 1
ATOM 982 O O . ASN A 1 127 ? 43.539 18.879 30.912 1.00 14.51 127 ASN A O 1
ATOM 987 N N . TRP A 1 128 ? 45.544 18.004 30.409 1.00 13.93 128 TRP A N 1
ATOM 988 C CA . TRP A 1 128 ? 44.925 16.757 29.976 1.00 11.93 128 TRP A CA 1
ATOM 989 C C . TRP A 1 128 ? 44.340 16.039 31.180 1.00 13.42 128 TRP A C 1
ATOM 990 O O . TRP A 1 128 ? 44.890 16.081 32.287 1.00 14.21 128 TRP A O 1
ATOM 1001 N N . ARG A 1 129 ? 43.224 15.355 30.955 1.00 12.17 129 ARG A N 1
ATOM 1002 C CA . ARG A 1 129 ? 42.561 14.599 32.008 1.00 13.19 129 ARG A CA 1
ATOM 1003 C C . ARG A 1 129 ? 42.599 13.099 31.746 1.00 14.82 129 ARG A C 1
ATOM 1004 O O . ARG A 1 129 ? 41.900 12.332 32.423 1.00 15.14 129 ARG A O 1
ATOM 1012 N N . VAL A 1 130 ? 43.387 12.667 30.766 1.00 13.63 130 VAL A N 1
ATOM 1013 C CA . VAL A 1 130 ? 43.640 11.254 30.526 1.00 14.89 130 VAL A CA 1
ATOM 1014 C C . VAL A 1 130 ? 45.111 11.093 30.178 1.00 15.71 130 VAL A C 1
ATOM 1015 O O . VAL A 1 130 ? 45.721 11.968 29.556 1.00 16.22 130 VAL A O 1
ATOM 1019 N N . SER A 1 131 ? 45.690 9.978 30.606 1.00 16.91 131 SER A N 1
ATOM 1020 C CA . SER A 1 131 ? 47.099 9.713 30.370 1.00 16.21 131 SER A CA 1
ATOM 1021 C C . SER A 1 131 ? 47.291 8.859 29.124 1.00 14.44 131 SER A C 1
ATOM 1022 O O . SER A 1 131 ? 46.400 8.125 28.690 1.00 14.72 131 SER A O 1
ATOM 1025 N N . GLU A 1 132 ? 48.485 8.974 28.547 1.00 16.17 132 GLU A N 1
ATOM 1026 C CA . GLU A 1 132 ? 48.844 8.125 27.420 1.00 15.57 132 GLU A CA 1
ATOM 1027 C C . GLU A 1 132 ? 48.713 6.651 27.786 1.00 14.85 132 GLU A C 1
ATOM 1028 O O . GLU A 1 132 ? 48.231 5.842 26.986 1.00 14.64 132 GLU A O 1
ATOM 1031 N N . ASN A 1 133 ? 49.106 6.285 29.008 1.00 15.60 133 ASN A N 1
ATOM 1032 C CA . ASN A 1 133 ? 49.036 4.880 29.397 1.00 17.33 133 ASN A CA 1
ATOM 1033 C C . ASN A 1 133 ? 47.596 4.385 29.476 1.00 14.58 133 ASN A C 1
ATOM 1034 O O . ASN A 1 133 ? 47.307 3.246 29.090 1.00 15.96 133 ASN A O 1
ATOM 1039 N N . GLU A 1 134 ? 46.672 5.227 29.957 1.00 14.22 134 GLU A N 1
ATOM 1040 C CA . GLU A 1 134 ? 45.264 4.834 29.996 1.00 15.88 134 GLU A CA 1
ATOM 1041 C C . GLU A 1 134 ? 44.716 4.612 28.595 1.00 14.39 134 GLU A C 1
ATOM 1042 O O . GLU A 1 134 ? 43.931 3.686 28.362 1.00 14.31 134 GLU A O 1
ATOM 1048 N N . ILE A 1 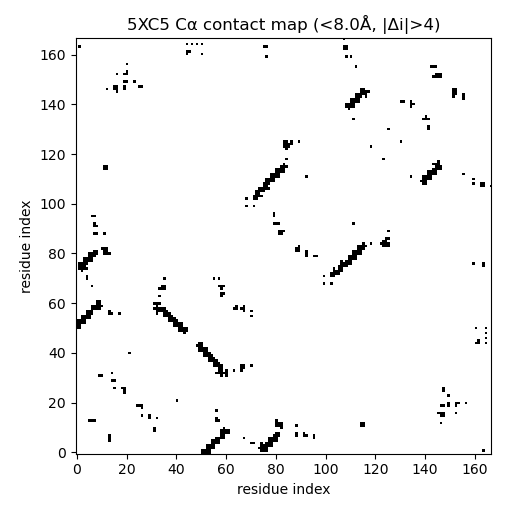135 ? 45.089 5.488 27.660 1.00 12.68 135 ILE A N 1
ATOM 1049 C CA . ILE A 1 135 ? 44.638 5.368 26.276 1.00 12.41 135 ILE A CA 1
ATOM 1050 C C . ILE A 1 135 ? 45.158 4.075 25.660 1.00 12.49 135 ILE A C 1
ATOM 1051 O O . ILE A 1 135 ? 44.406 3.309 25.045 1.00 12.08 135 ILE A O 1
ATOM 1056 N N . LYS A 1 136 ? 46.461 3.818 25.806 1.00 12.92 136 LYS A N 1
ATOM 1057 C CA . LYS A 1 136 ? 47.034 2.598 25.247 1.00 13.67 136 LYS A CA 1
ATOM 1058 C C . LYS A 1 136 ? 46.398 1.355 25.856 1.00 13.96 136 LYS A C 1
ATOM 1059 O O . LYS A 1 136 ? 46.090 0.392 25.141 1.00 12.50 136 LYS A O 1
ATOM 1065 N N . LYS A 1 137 ? 46.196 1.358 27.175 1.00 13.75 137 LYS A N 1
ATOM 1066 C CA . LYS A 1 137 ? 45.585 0.208 27.834 1.00 14.69 137 LYS A CA 1
ATOM 1067 C C . LYS A 1 137 ? 44.151 -0.008 27.363 1.00 14.38 137 LYS A C 1
ATOM 1068 O O . LYS A 1 137 ? 43.745 -1.143 27.080 1.00 14.08 137 LYS A O 1
ATOM 1074 N N . PHE A 1 138 ? 43.368 1.068 27.251 1.00 13.13 138 PHE A N 1
ATOM 1075 C CA . PHE A 1 138 ? 42.015 0.925 26.734 1.00 14.62 138 PHE A CA 1
ATOM 1076 C C . PHE A 1 138 ? 42.022 0.259 25.363 1.00 13.56 138 PHE A C 1
ATOM 1077 O O . PHE A 1 138 ? 41.248 -0.665 25.098 1.00 12.88 138 PHE A O 1
ATOM 1085 N N . CYS A 1 139 ? 42.882 0.732 24.463 1.00 11.12 139 CYS A N 1
ATOM 1086 C CA . CYS A 1 139 ? 42.873 0.192 23.110 1.00 10.88 139 CYS A CA 1
ATOM 1087 C C . CYS A 1 139 ? 43.359 -1.251 23.083 1.00 13.49 139 CYS A C 1
ATOM 1088 O O . CYS A 1 139 ? 42.858 -2.063 22.294 1.00 13.90 139 CYS A O 1
ATOM 1091 N N . ARG A 1 140 ? 44.321 -1.591 23.950 1.00 12.08 140 ARG A N 1
ATOM 1092 C CA . ARG A 1 140 ? 44.799 -2.967 24.018 1.00 12.64 140 ARG A CA 1
ATOM 1093 C C . ARG A 1 140 ? 43.673 -3.925 24.369 1.00 13.44 140 ARG A C 1
ATOM 1094 O O . ARG A 1 140 ? 43.712 -5.090 23.974 1.00 14.76 140 ARG A O 1
ATOM 1102 N N . ASP A 1 141 ? 42.660 -3.448 25.089 1.00 11.00 141 ASP A N 1
ATOM 1103 C CA . ASP A 1 141 ? 41.562 -4.271 25.578 1.00 13.04 141 ASP A CA 1
ATOM 1104 C C . ASP A 1 141 ? 40.352 -4.290 24.656 1.00 14.43 141 ASP A C 1
ATOM 1105 O O . ASP A 1 141 ? 39.450 -5.109 24.863 1.00 14.98 141 ASP A O 1
ATOM 1110 N N . ASN A 1 142 ? 40.300 -3.426 23.643 1.00 11.47 142 ASN A N 1
ATOM 1111 C CA . ASN A 1 142 ? 39.071 -3.233 22.884 1.00 11.05 142 ASN A CA 1
ATOM 1112 C C . ASN A 1 142 ? 39.265 -3.404 21.382 1.00 11.22 142 ASN A C 1
ATOM 1113 O O . ASN A 1 142 ? 38.452 -2.905 20.604 1.00 11.10 142 ASN A O 1
ATOM 1118 N N . ASP A 1 143 ? 40.323 -4.097 20.962 1.00 11.84 143 ASP A N 1
ATOM 1119 C CA . ASP A 1 143 ? 40.515 -4.460 19.559 1.00 13.82 143 ASP A CA 1
ATOM 1120 C C . ASP A 1 143 ? 40.476 -3.232 18.650 1.00 13.85 143 ASP A C 1
ATOM 1121 O O . ASP A 1 143 ? 39.753 -3.183 17.656 1.00 14.48 143 ASP A O 1
ATOM 1126 N N . CYS A 1 144 ? 41.257 -2.221 19.015 1.00 12.35 144 CYS A N 1
ATOM 1127 C CA . CYS A 1 144 ? 41.308 -0.979 18.258 1.00 12.51 144 CYS A CA 1
ATOM 1128 C C . CYS A 1 144 ? 42.688 -0.362 18.432 1.00 12.36 144 CYS A C 1
ATOM 1129 O O . CYS A 1 144 ? 43.458 -0.745 19.316 1.00 13.24 144 CYS A O 1
ATOM 1132 N N . ASP A 1 145 ? 42.990 0.596 17.569 1.00 10.61 145 ASP A N 1
ATOM 1133 C CA . ASP A 1 145 ? 44.259 1.306 17.547 1.00 11.71 145 ASP A CA 1
ATOM 1134 C C . ASP A 1 145 ? 44.037 2.720 18.076 1.00 10.03 145 ASP A C 1
ATOM 1135 O O . ASP A 1 145 ? 42.903 3.147 18.300 1.00 9.72 145 ASP A O 1
ATOM 1140 N N . TYR A 1 146 ? 45.133 3.451 18.271 1.00 10.41 146 TYR A N 1
ATOM 1141 C CA . TYR A 1 146 ? 45.069 4.808 18.796 1.00 10.40 146 TYR A CA 1
ATOM 1142 C C . TYR A 1 146 ? 46.071 5.698 18.074 1.00 9.69 146 TYR A C 1
ATOM 1143 O O . TYR A 1 146 ? 47.076 5.225 17.529 1.00 8.94 146 TYR A O 1
ATOM 1152 N N . VAL A 1 147 ? 45.807 7.006 18.135 1.00 9.04 147 VAL A N 1
ATOM 1153 C CA . VAL A 1 147 ? 46.671 8.015 17.533 1.00 9.37 147 VAL A CA 1
ATOM 1154 C C . VAL A 1 147 ? 46.391 9.318 18.258 1.00 8.44 147 VAL A C 1
ATOM 1155 O O . VAL A 1 147 ? 45.293 9.530 18.775 1.00 9.84 147 VAL A O 1
ATOM 1159 N N . PHE A 1 148 ? 47.375 10.215 18.263 1.00 8.26 148 PHE A N 1
ATOM 1160 C CA . PHE A 1 148 ? 47.245 11.525 18.891 1.00 8.69 148 PHE A CA 1
ATOM 1161 C C . PHE A 1 148 ? 47.214 12.615 17.827 1.00 9.22 148 PHE A C 1
ATOM 1162 O O . PHE A 1 148 ? 47.983 12.572 16.858 1.00 9.28 148 PHE A O 1
ATOM 1170 N N . ALA A 1 149 ? 46.323 13.594 18.001 1.00 8.29 149 ALA A N 1
ATOM 1171 C CA . ALA A 1 149 ? 46.157 14.6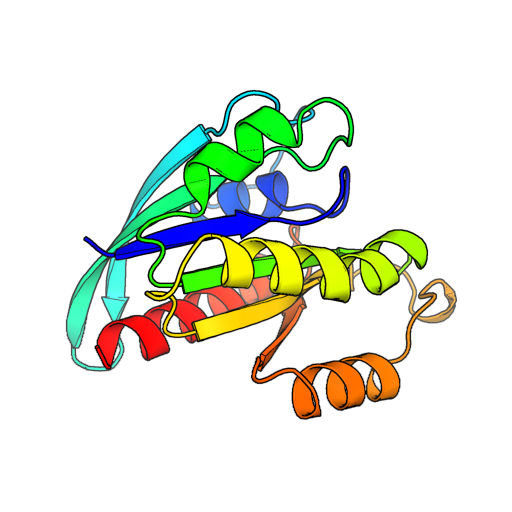11 16.970 1.00 8.11 149 ALA A CA 1
ATOM 1172 C C . ALA A 1 149 ? 45.731 15.955 17.548 1.00 8.74 149 ALA A C 1
ATOM 1173 O O . ALA A 1 149 ? 45.324 16.073 18.708 1.00 8.52 149 ALA A O 1
ATOM 1175 N N . SER A 1 150 ? 45.877 16.986 16.710 1.00 8.87 150 SER A N 1
ATOM 1176 C CA . SER A 1 150 ? 45.241 18.283 16.886 1.00 9.64 150 SER A CA 1
ATOM 1177 C C . SER A 1 150 ? 44.662 18.682 15.541 1.00 10.63 150 SER A C 1
ATOM 1178 O O . SER A 1 150 ? 45.368 18.628 14.530 1.00 10.77 150 SER A O 1
ATOM 1181 N N . SER A 1 151 ? 43.379 19.070 15.533 1.00 10.58 151 SER A N 1
ATOM 1182 C CA . SER A 1 151 ? 42.723 19.486 14.296 1.00 11.72 151 SER A CA 1
ATOM 1183 C C . SER A 1 151 ? 43.471 20.614 13.611 1.00 13.08 151 SER A C 1
ATOM 1184 O O . SER A 1 151 ? 43.403 20.745 12.382 1.00 15.50 151 SER A O 1
ATOM 1187 N N . PHE A 1 152 ? 44.156 21.451 14.382 1.00 12.07 152 PHE A N 1
ATOM 1188 C CA . PHE A 1 152 ? 44.829 22.633 13.863 1.00 15.71 152 PHE A CA 1
ATOM 1189 C C . PHE A 1 152 ? 46.210 22.328 13.314 1.00 18.05 152 PHE A C 1
ATOM 1190 O O . PHE A 1 152 ? 46.849 23.223 12.751 1.00 20.68 152 PHE A O 1
ATOM 1198 N N . GLU A 1 153 ? 46.685 21.094 13.451 1.00 13.06 153 GLU A N 1
ATOM 1199 C CA . GLU A 1 153 ? 47.994 20.689 12.950 1.00 11.77 153 GLU A CA 1
ATOM 1200 C C . GLU A 1 153 ? 47.784 19.653 11.854 1.00 12.42 153 GLU A C 1
ATOM 1201 O O . GLU A 1 153 ? 47.550 18.473 12.136 1.00 12.67 153 GLU A O 1
ATOM 1207 N N . SER A 1 154 ? 47.884 20.093 10.599 1.00 12.63 154 SER A N 1
ATOM 1208 C CA . SER A 1 154 ? 47.597 19.215 9.474 1.00 12.60 154 SER A CA 1
ATOM 1209 C C . SER A 1 154 ? 48.487 17.979 9.462 1.00 13.05 154 SER A C 1
ATOM 1210 O O . SER A 1 154 ? 48.070 16.931 8.967 1.00 12.09 154 SER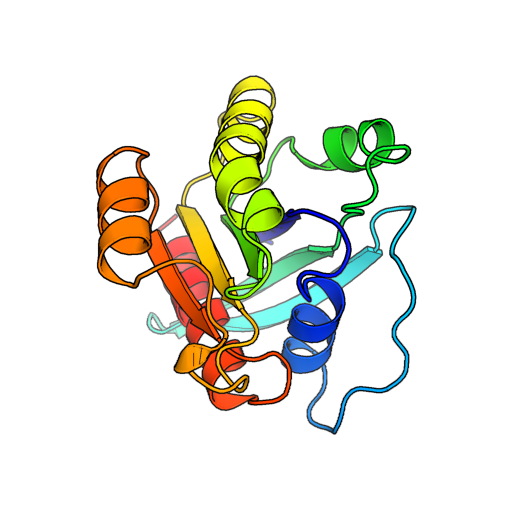 A O 1
ATOM 1214 N N . ASP A 1 155 ? 49.715 18.071 9.988 1.00 11.78 155 ASP A N 1
ATOM 1215 C CA . ASP A 1 155 ? 50.580 16.894 10.004 1.00 11.99 155 ASP A CA 1
ATOM 1216 C C . ASP A 1 155 ? 49.959 15.761 10.815 1.00 10.86 155 ASP A C 1
ATOM 1217 O O . ASP A 1 155 ? 50.096 14.583 10.461 1.00 10.60 155 ASP A O 1
ATOM 1222 N N . THR A 1 156 ? 49.247 16.094 11.895 1.00 9.33 156 THR A N 1
ATOM 1223 C CA . THR A 1 156 ? 48.629 15.031 12.678 1.00 8.92 156 THR A CA 1
ATOM 1224 C C . THR A 1 156 ? 47.381 14.480 12.008 1.00 9.42 156 THR A C 1
ATOM 1225 O O . THR A 1 156 ? 47.069 13.294 12.169 1.00 9.76 156 THR A O 1
ATOM 1229 N N . VAL A 1 157 ? 46.676 15.300 11.229 1.00 9.95 157 VAL A N 1
ATOM 1230 C CA . VAL A 1 157 ? 45.488 14.824 10.527 1.00 9.75 157 VAL A CA 1
ATOM 1231 C C . VAL A 1 157 ? 45.880 13.971 9.331 1.00 9.27 157 VAL A C 1
ATOM 1232 O O . VAL A 1 157 ? 45.296 12.907 9.087 1.00 10.34 157 VAL A O 1
ATOM 1236 N N . ASN A 1 158 ? 46.911 14.390 8.600 1.00 10.79 158 ASN A N 1
ATOM 1237 C CA . ASN A 1 158 ? 47.442 13.549 7.537 1.00 10.78 158 ASN A CA 1
ATOM 1238 C C . ASN A 1 158 ? 47.880 12.197 8.074 1.00 10.53 158 ASN A C 1
ATOM 1239 O O . ASN A 1 158 ? 47.652 11.155 7.436 1.00 10.90 158 ASN A O 1
ATOM 1247 N N . ASN A 1 159 ? 48.500 12.192 9.249 1.00 10.46 159 ASN A N 1
ATOM 1248 C CA . ASN A 1 159 ? 48.979 10.947 9.833 1.00 11.16 159 ASN A CA 1
ATOM 1249 C C . ASN A 1 159 ? 47.820 10.029 10.206 1.00 10.93 159 ASN A C 1
ATOM 1250 O O . ASN A 1 159 ? 47.845 8.830 9.903 1.00 10.69 159 ASN A O 1
ATOM 1255 N N . LEU A 1 160 ? 46.796 10.567 10.873 1.00 8.73 160 LEU A N 1
ATOM 1256 C CA . LEU A 1 160 ? 45.713 9.697 11.326 1.00 9.67 160 LEU A CA 1
ATOM 1257 C C . LEU A 1 160 ? 44.911 9.154 10.149 1.00 10.10 160 LEU A C 1
ATOM 1258 O O . LEU A 1 160 ? 44.527 7.977 10.145 1.00 10.32 160 LEU A O 1
ATOM 1263 N N . PHE A 1 161 ? 44.670 9.978 9.121 1.00 10.11 161 PHE A N 1
ATOM 1264 C CA . PHE A 1 161 ? 44.028 9.426 7.933 1.00 10.18 161 PHE A CA 1
ATOM 1265 C C . PHE A 1 161 ? 44.939 8.460 7.197 1.00 11.13 161 PHE A C 1
ATOM 1266 O O . PHE A 1 161 ? 44.451 7.490 6.603 1.00 11.40 161 PHE A O 1
ATOM 1274 N N . GLY A 1 162 ? 46.255 8.676 7.247 1.00 10.67 162 GLY A N 1
ATOM 1275 C CA . GLY A 1 162 ? 47.160 7.730 6.617 1.00 12.53 162 GLY A CA 1
ATOM 1276 C C . GLY A 1 162 ? 47.070 6.343 7.223 1.00 10.95 162 GLY A C 1
ATOM 1277 O O . GLY A 1 162 ? 47.113 5.339 6.508 1.00 12.39 162 GLY A O 1
ATOM 1278 N N . LYS A 1 163 ? 46.963 6.266 8.552 1.00 10.55 163 LYS A N 1
ATOM 1279 C CA . LYS A 1 163 ? 46.776 4.974 9.207 1.00 11.24 163 LYS A CA 1
ATOM 1280 C C . LYS A 1 163 ? 45.496 4.308 8.721 1.00 11.67 163 LYS A C 1
ATOM 1281 O O . LYS A 1 163 ? 45.479 3.109 8.424 1.00 11.87 163 LYS A O 1
ATOM 1287 N N . MET A 1 164 ? 44.417 5.080 8.625 1.00 10.53 164 MET A N 1
ATOM 1288 C CA . MET A 1 164 ? 43.147 4.545 8.155 1.00 11.26 164 MET A CA 1
ATOM 1289 C C . MET A 1 164 ? 43.240 4.085 6.705 1.00 13.26 164 MET A C 1
ATOM 1290 O O . MET A 1 164 ? 42.718 3.023 6.350 1.00 12.57 164 MET A O 1
ATOM 1295 N N . ILE A 1 165 ? 43.906 4.874 5.859 1.00 12.07 165 ILE A N 1
ATOM 1296 C CA . ILE A 1 165 ? 44.049 4.538 4.444 1.00 14.03 165 ILE A CA 1
ATOM 1297 C C . ILE A 1 165 ? 44.830 3.239 4.275 1.00 13.83 165 ILE A C 1
ATOM 1298 O O . ILE A 1 165 ? 44.432 2.353 3.504 1.00 13.79 165 ILE A O 1
ATOM 1303 N N . ASP A 1 166 ? 45.953 3.106 4.994 1.00 13.84 166 ASP A N 1
ATOM 1304 C CA . ASP A 1 166 ? 46.744 1.879 4.908 1.00 17.54 166 ASP A CA 1
ATOM 1305 C C . ASP A 1 166 ? 45.896 0.659 5.242 1.00 15.93 166 ASP A C 1
ATOM 1306 O O . ASP A 1 166 ? 45.958 -0.360 4.547 1.00 16.98 166 ASP A O 1
ATOM 1314 N N . LYS A 1 167 ? 45.090 0.745 6.302 1.00 12.98 167 LYS A N 1
ATOM 1315 C CA . LYS A 1 167 ? 44.260 -0.389 6.685 1.00 14.14 167 LYS A CA 1
ATOM 1316 C C . LYS A 1 167 ? 43.189 -0.673 5.639 1.00 14.39 167 LYS A C 1
ATOM 1317 O O . LYS A 1 167 ? 42.947 -1.835 5.299 1.00 15.99 167 LYS A O 1
ATOM 1323 N N . MET A 1 168 ? 42.540 0.367 5.106 1.00 13.24 168 MET A N 1
ATOM 1324 C CA . MET A 1 168 ? 41.557 0.137 4.049 1.00 13.83 168 MET A CA 1
ATOM 1325 C C . MET A 1 168 ? 42.181 -0.548 2.843 1.00 18.43 168 MET A C 1
ATOM 1326 O O . MET A 1 168 ? 41.528 -1.368 2.189 1.00 18.98 168 MET A O 1
ATOM 1331 N N . SER A 1 169 ? 43.446 -0.244 2.547 1.00 16.64 169 SER A N 1
ATOM 1332 C CA . SER A 1 169 ? 44.091 -0.822 1.374 1.00 19.37 169 SER A CA 1
ATOM 1333 C C . SER A 1 169 ? 44.343 -2.315 1.533 1.00 22.00 169 SER A C 1
ATOM 1334 O O . SER A 1 169 ? 44.588 -2.997 0.530 1.00 25.16 169 SER A O 1
ATOM 1337 N N . GLU A 1 170 ? 44.287 -2.836 2.762 1.00 19.79 170 GLU A N 1
ATOM 1338 C CA . GLU A 1 170 ? 44.460 -4.261 3.025 1.00 21.90 170 GLU A CA 1
ATOM 1339 C C . GLU A 1 170 ? 43.199 -5.075 2.782 1.00 24.15 170 GLU A C 1
ATOM 1340 O O . GLU A 1 170 ? 43.282 -6.307 2.732 1.00 28.44 170 GLU A O 1
ATOM 1346 N N . ILE A 1 171 ? 42.043 -4.437 2.664 1.00 23.59 171 ILE A N 1
ATOM 1347 C CA . ILE A 1 171 ? 40.789 -5.154 2.481 1.00 25.14 171 ILE A CA 1
ATOM 1348 C C . ILE A 1 171 ? 40.751 -5.850 1.121 1.00 27.76 171 ILE A C 1
ATOM 1349 O O . ILE A 1 171 ? 40.990 -5.220 0.087 1.00 31.11 171 ILE A O 1
#

Organism: Acanthamoeba polyphaga mimivirus (NCBI:txid212035)

B-factor: mean 16.49, std 6.63, range [6.87, 37.89]

Solvent-accessible surface area: 8506 Å² total; per-residue (Å²): 75,42,41,0,0,0,0,0,14,45,54,0,15,12,13,18,0,5,48,14,18,36,76,141,152,177,26,98,135,64,85,99,25,87,43,17,54,99,26,45,69,121,22,143,4,188,84,55,84,88,1,83,0,34,1,64,6,0,0,5,48,133,174,34,64,88,56,0,100,140,54,1,71,98,0,44,0,0,0,0,0,0,12,1,21,51,90,111,2,16,67,32,0,106,137,6,4,58,41,0,97,127,60,10,106,67,33,110,17,7,0,0,0,0,0,58,50,86,55,96,124,138,78,44,156,7,48,41,115,65,1,83,128,30,5,190,91,24,123,23,38,63,11,48,0,4,8,139,79,53,104,25,2,109,77,0,0,24,60,0,15,54,66,0,15,107,96

Secondary structure (DSSP, 8-state):
-EEEEEEESTTSSHHHHHHHHH-SS---------S-EEEEEEEE-TTS-EEEEEEEE---SGGGHHHHGGG-TT-SEEEEEEETT-HHHHHHHHHHHHHHHHH-S---EEEEEEE-TTS-GGG-SS-HHHHHHHHHHTT-EEEE--TT-HHHHHHHHHHHHHHHHT-

InterPro domains:
  IPR001806 Small GTPase [PF00071] (15-176)
  IPR001806 Small GTPase [PS51421] (7-215)
  IPR001806 Small GTPase [SM00174] (16-179)
  IPR005225 Small GTP-binding domain [TIGR00231] (13-159)
  IPR027417 P-loop containing nucleoside triphosphate hydrolase [G3DSA:3.40.50.300] (9-184)
  IPR027417 P-loop containing nucleoside triphosphate hydrolase [SSF52540] (11-183)

Sequence (167 aa):
GYKIILIGSSGVGKSSIVHQFLFNRKISNVSPTIGAAFASKQVIAKNGKTLKLNIWDTAGLERFRSITKMYYTNSLGCLVVFDVTDRESFDDVYYWINDLRINCHTTYYILVVANKIDIDKNNWRVSENEIKKFCRDNDCDYVFASSFESDTVNNLFGKMIDKMSEI